Protein AF-A0AAN1SJL7-F1 (afdb_monomer_lite)

Sequence (149 aa):
MGLSQIKYLTKKIENGAILEASELTEYSDFLRSFHLIAAFFEKNQYQTPTLFRYANDLTEFKKIITTIQEKVDGNRVKDEASRELKKIRGKTADIQATIEKSCDKLLKKATANGWVQERLFIKKEDRYTLPIQSTFQSKIAGTIIERSN

Secondary structure (DSSP, 8-state):
-HHHHHHHHHHHHHTTPPPPHHHHHHHHHHHHHHHHHHHHHHHTTTT-HHHHHHHHTS---HHHHHHHHHHEETTEE-GGG-HHHHHHHHHHHHHHHHHHHHHHHHHHHHHHTT--SSS--EEETTEEE----GGGGGGS-S-------

Structure (mmCIF, N/CA/C/O backbone):
data_AF-A0AAN1SJL7-F1
#
_entry.id   AF-A0AAN1SJL7-F1
#
loop_
_atom_site.group_PDB
_atom_site.id
_atom_site.type_symbol
_atom_site.label_atom_id
_atom_site.label_alt_id
_atom_site.label_comp_id
_atom_site.label_asym_id
_atom_site.label_entity_id
_atom_site.label_seq_id
_atom_site.pdbx_PDB_ins_code
_atom_site.Cartn_x
_atom_site.Cartn_y
_atom_site.Cartn_z
_atom_site.occupancy
_atom_site.B_iso_or_equiv
_atom_site.auth_seq_id
_atom_site.auth_comp_id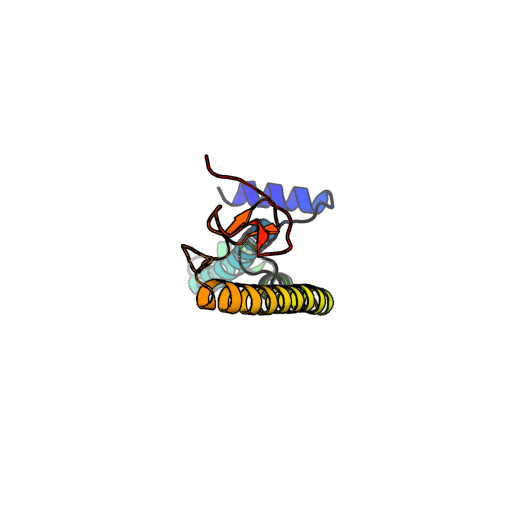
_atom_site.auth_asym_id
_atom_site.auth_atom_id
_atom_site.pdbx_PDB_model_num
ATOM 1 N N . MET A 1 1 ? -17.203 14.766 10.638 1.00 50.69 1 MET A N 1
ATOM 2 C CA . MET A 1 1 ? -17.177 14.294 9.235 1.00 50.69 1 MET A CA 1
ATOM 3 C C . MET A 1 1 ? -16.845 12.800 9.098 1.00 50.69 1 MET A C 1
ATOM 5 O O . MET A 1 1 ? -17.199 12.251 8.075 1.00 50.69 1 MET A O 1
ATOM 9 N N . GLY A 1 2 ? -16.253 12.108 10.089 1.00 69.06 2 GLY A N 1
ATOM 10 C CA . GLY A 1 2 ? -15.916 10.674 9.950 1.00 69.06 2 GLY A CA 1
ATOM 11 C C . GLY A 1 2 ? -17.097 9.690 10.050 1.00 69.06 2 GLY A C 1
ATOM 12 O O . GLY A 1 2 ? -17.197 8.763 9.263 1.00 69.06 2 GLY A O 1
ATOM 13 N N . LEU A 1 3 ? -18.055 9.897 10.964 1.00 74.94 3 L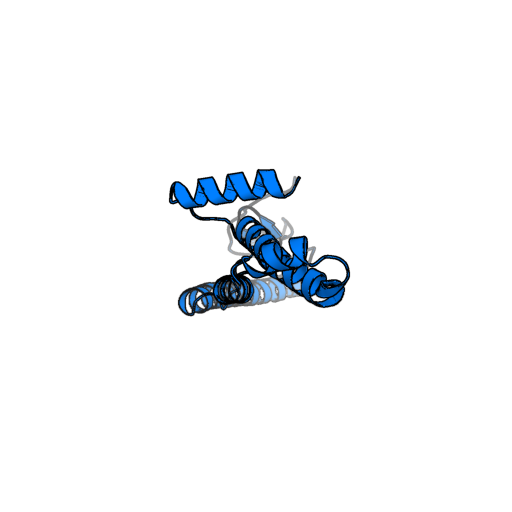EU A N 1
ATOM 14 C CA . LEU A 1 3 ? -19.136 8.915 11.191 1.00 74.94 3 LEU A CA 1
ATOM 15 C C . LEU A 1 3 ? -20.110 8.764 10.010 1.00 74.94 3 LEU A C 1
ATOM 17 O O . LEU A 1 3 ? -20.593 7.664 9.751 1.00 74.94 3 LEU A O 1
ATOM 21 N N . SER A 1 4 ? -20.410 9.849 9.290 1.00 82.44 4 SER A N 1
ATOM 22 C CA . SER A 1 4 ? -21.270 9.795 8.098 1.00 82.44 4 SER A CA 1
ATOM 23 C C . SER A 1 4 ? -20.598 9.030 6.959 1.00 82.44 4 SER A C 1
ATOM 25 O O . SER A 1 4 ? -21.257 8.251 6.274 1.00 82.44 4 SER A O 1
ATOM 27 N N . GLN A 1 5 ? -19.285 9.217 6.808 1.00 86.19 5 GLN A N 1
ATOM 28 C CA . GLN A 1 5 ? -18.477 8.521 5.817 1.00 86.19 5 GLN A CA 1
ATOM 29 C C . GLN A 1 5 ? -18.394 7.026 6.133 1.00 86.19 5 GLN A C 1
ATOM 31 O O . GLN A 1 5 ? -18.687 6.202 5.276 1.00 86.19 5 GLN A O 1
ATOM 36 N N . ILE A 1 6 ? -18.144 6.659 7.392 1.00 88.25 6 ILE A N 1
ATOM 37 C CA . ILE A 1 6 ? -18.144 5.252 7.812 1.00 88.25 6 ILE A CA 1
ATOM 38 C C . ILE A 1 6 ? -19.502 4.590 7.573 1.00 88.25 6 ILE A C 1
ATOM 40 O O . ILE A 1 6 ? -19.539 3.489 7.038 1.00 88.25 6 ILE A O 1
ATOM 44 N N . LYS A 1 7 ? -20.623 5.261 7.874 1.00 88.25 7 LYS A N 1
ATOM 45 C CA . LYS A 1 7 ? -21.963 4.728 7.557 1.00 88.25 7 LYS A CA 1
ATOM 46 C C . LYS A 1 7 ? -22.147 4.470 6.062 1.00 88.25 7 LYS A C 1
ATOM 48 O O . LYS A 1 7 ? -22.744 3.465 5.683 1.00 88.25 7 LYS A O 1
ATOM 53 N N . TYR A 1 8 ? -21.645 5.370 5.219 1.00 89.88 8 TYR A N 1
ATOM 54 C CA . TYR A 1 8 ? -21.662 5.182 3.773 1.00 89.88 8 TYR A CA 1
ATOM 55 C C . TYR A 1 8 ? -20.815 3.972 3.352 1.00 89.88 8 TYR A C 1
ATOM 57 O O . TYR A 1 8 ? -21.300 3.128 2.598 1.00 89.88 8 TYR A O 1
ATOM 65 N N . LEU A 1 9 ? -19.600 3.835 3.894 1.00 89.62 9 LEU A N 1
ATOM 66 C CA . LEU A 1 9 ? -18.723 2.691 3.635 1.00 89.62 9 LEU A CA 1
ATOM 67 C C . LEU A 1 9 ? -19.355 1.370 4.096 1.00 89.62 9 LEU A C 1
ATOM 69 O O . LEU A 1 9 ? -19.345 0.404 3.340 1.00 89.62 9 LEU A O 1
ATOM 73 N N . THR A 1 10 ? -19.982 1.328 5.274 1.00 89.94 10 THR A N 1
ATOM 74 C CA . THR A 1 10 ? -20.707 0.142 5.756 1.00 89.94 10 THR A CA 1
ATOM 75 C C . THR A 1 10 ? -21.826 -0.250 4.794 1.00 89.94 10 THR A C 1
ATOM 77 O O . THR A 1 10 ? -21.907 -1.408 4.397 1.00 89.94 10 THR A O 1
ATOM 80 N N . LYS A 1 11 ? -22.626 0.714 4.322 1.00 91.94 11 LYS A N 1
ATOM 81 C CA . LYS A 1 11 ? -23.691 0.450 3.342 1.00 91.94 11 LYS A CA 1
ATOM 82 C C . LYS A 1 11 ? -23.141 -0.046 1.999 1.00 91.94 11 LYS A C 1
ATOM 84 O O . LYS A 1 11 ? -23.751 -0.887 1.345 1.00 91.94 11 LYS A O 1
ATOM 89 N N . LYS A 1 12 ? -21.980 0.460 1.578 1.00 91.38 12 LYS A N 1
ATOM 90 C CA . LYS A 1 12 ? -21.274 0.003 0.373 1.00 91.38 12 LYS A CA 1
ATOM 91 C C . LYS A 1 12 ? -20.864 -1.471 0.513 1.00 91.38 12 LYS A C 1
ATOM 93 O O . LYS A 1 12 ? -21.132 -2.250 -0.399 1.00 91.38 12 LYS A O 1
ATOM 98 N N . ILE A 1 13 ? -20.325 -1.864 1.671 1.00 89.75 13 ILE A N 1
ATOM 99 C CA . ILE A 1 13 ? -19.996 -3.266 1.986 1.00 89.75 13 ILE A CA 1
ATOM 100 C C . ILE A 1 13 ? -21.259 -4.144 2.004 1.00 89.75 13 ILE A C 1
ATOM 102 O O . ILE A 1 13 ? -21.253 -5.218 1.410 1.00 89.75 13 ILE A O 1
ATOM 106 N N . GLU A 1 14 ? -22.345 -3.698 2.646 1.00 90.31 14 GLU A N 1
ATOM 107 C CA . GLU A 1 14 ? -23.619 -4.442 2.714 1.00 90.31 14 GLU A CA 1
ATOM 108 C C . GLU A 1 14 ? -24.212 -4.714 1.328 1.00 90.31 14 GLU A C 1
ATOM 110 O O . GLU A 1 14 ? -24.740 -5.793 1.072 1.00 90.31 14 GLU A O 1
ATOM 115 N N . ASN A 1 15 ? -24.057 -3.763 0.407 1.00 91.50 15 ASN A N 1
ATOM 116 C CA . ASN A 1 15 ? -24.470 -3.909 -0.986 1.00 91.50 15 ASN A CA 1
ATOM 117 C C . ASN A 1 15 ? -23.524 -4.804 -1.816 1.00 91.50 15 ASN A C 1
ATOM 119 O O . ASN A 1 15 ? -23.720 -4.941 -3.023 1.00 91.50 15 ASN A O 1
ATOM 123 N N . GLY A 1 16 ? -22.487 -5.386 -1.207 1.00 88.00 16 GLY A N 1
ATOM 124 C CA . GLY A 1 16 ? -21.510 -6.251 -1.871 1.00 88.00 16 GLY A CA 1
ATOM 125 C C . GLY A 1 16 ? -20.465 -5.505 -2.704 1.00 88.00 16 GLY A C 1
ATOM 126 O O . GLY A 1 16 ? -19.761 -6.129 -3.498 1.00 88.00 16 GLY A O 1
ATOM 127 N N . ALA A 1 17 ? -20.349 -4.183 -2.558 1.00 88.25 17 ALA A N 1
ATOM 128 C CA . ALA A 1 17 ? -19.335 -3.417 -3.267 1.00 88.25 17 ALA A CA 1
ATOM 129 C C . ALA A 1 17 ? -17.961 -3.534 -2.588 1.00 88.25 17 ALA A C 1
ATOM 131 O O . ALA A 1 17 ? -17.838 -3.647 -1.368 1.00 88.25 17 ALA A O 1
ATOM 132 N N . ILE A 1 18 ? -16.911 -3.488 -3.408 1.00 86.69 18 ILE A N 1
ATOM 133 C CA . ILE A 1 18 ? -15.522 -3.560 -2.954 1.00 86.69 18 ILE A CA 1
ATOM 134 C C . ILE A 1 18 ? -15.068 -2.157 -2.549 1.00 86.69 18 ILE A C 1
ATOM 136 O O . ILE A 1 18 ? -15.301 -1.186 -3.272 1.00 86.69 18 ILE A O 1
ATOM 140 N N . LEU A 1 19 ? -14.425 -2.063 -1.387 1.00 86.50 19 LEU A N 1
ATOM 141 C CA . LEU A 1 19 ? -13.811 -0.827 -0.922 1.00 86.50 19 LEU A CA 1
ATOM 142 C C . LEU A 1 19 ? -12.454 -0.600 -1.590 1.00 86.50 19 LEU A C 1
ATOM 144 O O . LEU A 1 19 ? -11.660 -1.528 -1.765 1.00 86.50 19 LEU A O 1
ATOM 148 N N . GLU A 1 20 ? -12.178 0.652 -1.927 1.00 87.50 20 GLU A N 1
ATOM 149 C CA . GLU A 1 20 ? -10.869 1.083 -2.403 1.00 87.50 20 GLU A CA 1
ATOM 150 C C . GLU A 1 20 ? -9.833 1.069 -1.268 1.00 87.50 20 GLU A C 1
ATOM 152 O O . GLU A 1 20 ? -10.166 1.018 -0.086 1.00 87.50 20 GLU A O 1
ATOM 157 N N . ALA A 1 21 ? -8.545 1.129 -1.613 1.00 86.00 21 ALA A N 1
ATOM 158 C CA . ALA A 1 21 ? -7.460 1.117 -0.628 1.00 86.00 21 ALA A CA 1
ATOM 159 C C . ALA A 1 21 ? -7.566 2.269 0.392 1.00 86.00 21 ALA A C 1
ATOM 161 O O . ALA A 1 21 ? -7.412 2.053 1.592 1.00 86.00 21 ALA A O 1
ATOM 162 N N . SER A 1 22 ? -7.885 3.473 -0.081 1.00 86.88 22 SER A N 1
ATOM 163 C CA . SER A 1 22 ? -8.128 4.650 0.760 1.00 86.88 22 SER A CA 1
ATOM 164 C C . SER A 1 22 ? -9.300 4.430 1.723 1.00 86.88 22 SER A C 1
ATOM 166 O O . SER A 1 22 ? -9.173 4.673 2.921 1.00 86.88 22 SER A O 1
ATOM 168 N N . GLU A 1 23 ? -10.416 3.906 1.212 1.00 88.69 23 GLU A N 1
ATOM 169 C CA . GLU A 1 23 ? -11.623 3.600 1.988 1.00 88.69 23 GLU A CA 1
ATOM 170 C C . GLU A 1 23 ? -11.368 2.507 3.039 1.00 88.69 23 GLU A C 1
ATOM 172 O O . GLU A 1 23 ? -11.851 2.602 4.165 1.00 88.69 23 GLU A O 1
ATOM 177 N N . LEU A 1 24 ? -10.579 1.480 2.704 1.00 87.94 24 LEU A N 1
ATOM 178 C CA . LEU A 1 24 ? -10.164 0.436 3.646 1.00 87.94 24 LEU A CA 1
ATOM 179 C C . LEU A 1 24 ? -9.295 0.997 4.771 1.00 87.94 24 LEU A C 1
ATOM 181 O O . LEU A 1 24 ? -9.469 0.603 5.924 1.00 87.94 24 LEU A O 1
ATOM 185 N N . THR A 1 25 ? -8.380 1.913 4.451 1.00 87.38 25 THR A N 1
ATOM 186 C CA . THR A 1 25 ? -7.552 2.589 5.456 1.00 87.38 25 THR A CA 1
ATOM 187 C C . THR A 1 25 ? -8.419 3.423 6.394 1.00 87.38 25 THR A C 1
ATOM 189 O O . THR A 1 25 ? -8.316 3.267 7.609 1.00 87.38 25 THR A O 1
ATOM 192 N N . GLU A 1 26 ? -9.345 4.218 5.853 1.00 88.50 26 GLU A N 1
ATOM 193 C CA . GLU A 1 26 ? -10.280 5.013 6.657 1.00 88.50 26 GLU A CA 1
ATOM 194 C C . GLU A 1 26 ? -11.142 4.125 7.571 1.00 88.50 26 GLU A C 1
ATOM 196 O O . GLU A 1 26 ? -11.307 4.403 8.762 1.00 88.50 26 GLU A O 1
ATOM 201 N N . TYR A 1 27 ? -11.639 3.004 7.044 1.00 88.88 27 TYR A N 1
ATOM 202 C CA . TYR A 1 27 ? -12.410 2.043 7.828 1.00 88.88 27 TYR A CA 1
ATOM 203 C C . TYR A 1 27 ? -11.562 1.383 8.925 1.00 88.88 27 TYR A C 1
ATOM 205 O O . TYR A 1 27 ? -12.020 1.216 10.056 1.00 88.88 27 TYR A O 1
ATOM 213 N N . SER A 1 28 ? -10.304 1.045 8.631 1.00 87.75 28 SER A N 1
ATOM 214 C CA . SER A 1 28 ? -9.359 0.507 9.614 1.00 87.75 28 SER A CA 1
ATOM 215 C C . SER A 1 28 ? -9.057 1.509 10.734 1.00 87.75 28 SER A C 1
ATOM 217 O O . SER A 1 28 ? -8.981 1.113 11.898 1.00 87.75 28 SER A O 1
ATOM 219 N N . ASP A 1 29 ? -8.907 2.795 10.418 1.00 87.31 29 ASP A N 1
ATOM 220 C CA . ASP A 1 29 ? -8.682 3.850 11.414 1.00 87.31 29 ASP A CA 1
ATOM 221 C C . ASP A 1 29 ? -9.903 4.049 12.322 1.00 87.31 29 ASP A C 1
ATOM 223 O O . ASP A 1 29 ? -9.773 4.226 13.541 1.00 87.31 29 ASP A O 1
ATOM 227 N N . PHE A 1 30 ? -11.107 3.925 11.762 1.00 88.69 30 PHE A N 1
ATOM 228 C CA . PHE A 1 30 ? -12.331 3.900 12.554 1.00 88.69 30 PHE A CA 1
ATOM 229 C C . PHE A 1 30 ? -12.374 2.704 13.514 1.00 88.69 30 PHE A C 1
ATOM 231 O O . PHE A 1 30 ? -12.595 2.890 14.710 1.00 88.69 30 PHE A O 1
ATOM 238 N N . LEU A 1 31 ? -12.078 1.491 13.036 1.00 87.25 31 LEU A N 1
ATOM 239 C CA . LEU A 1 31 ? -12.021 0.301 13.895 1.00 87.25 31 LEU A CA 1
ATOM 240 C C . LEU A 1 31 ? -10.946 0.428 14.986 1.00 87.25 31 LEU A C 1
ATOM 242 O O . LEU A 1 31 ? -11.154 0.008 16.123 1.00 87.25 31 LEU A O 1
ATOM 246 N N . ARG A 1 32 ? -9.808 1.056 14.675 1.00 85.81 32 ARG A N 1
ATOM 247 C CA . ARG A 1 32 ? -8.747 1.340 15.651 1.00 85.81 32 ARG A CA 1
ATOM 248 C C . ARG A 1 32 ? -9.206 2.301 16.746 1.00 85.81 32 ARG A C 1
ATOM 250 O O . ARG A 1 32 ? -8.767 2.182 17.890 1.00 85.81 32 ARG A O 1
ATOM 257 N N . SER A 1 33 ? -10.104 3.225 16.417 1.00 87.00 33 SER A N 1
ATOM 258 C CA . SER A 1 33 ? -10.656 4.175 17.384 1.00 87.00 33 SER A CA 1
ATOM 259 C C . SER A 1 33 ? -11.433 3.469 18.500 1.00 87.00 33 SER A C 1
ATOM 261 O O . SER A 1 33 ? -11.384 3.930 19.635 1.00 87.00 33 SER A O 1
ATOM 263 N N . PHE A 1 34 ? -12.063 2.315 18.239 1.00 85.94 34 PHE A N 1
ATOM 264 C CA . PHE A 1 34 ? -12.719 1.521 19.289 1.00 85.94 34 PHE A CA 1
ATOM 265 C C . PHE A 1 34 ? -11.737 1.033 20.351 1.00 85.94 34 PHE A C 1
ATOM 267 O O . PHE A 1 34 ? -12.014 1.166 21.539 1.00 85.94 34 PHE A O 1
ATOM 274 N N . HIS A 1 35 ? -10.561 0.555 19.936 1.00 83.62 35 HIS A N 1
ATOM 275 C CA . HIS A 1 35 ? -9.511 0.155 20.872 1.00 83.62 35 HIS A CA 1
ATOM 276 C C . HIS A 1 35 ? -9.014 1.350 21.699 1.00 83.62 35 HIS A C 1
ATOM 278 O O . HIS A 1 35 ? -8.823 1.240 22.908 1.00 83.62 35 HIS A O 1
ATOM 284 N N . LEU A 1 36 ? -8.851 2.518 21.067 1.00 85.69 36 LEU A N 1
ATOM 285 C CA . LEU A 1 36 ? -8.425 3.735 21.761 1.00 85.69 36 LEU A CA 1
ATOM 286 C C . LEU A 1 36 ? -9.448 4.175 22.821 1.00 85.69 36 LEU A C 1
ATOM 288 O O . LEU A 1 36 ? -9.070 4.555 23.927 1.00 85.69 36 LEU A O 1
ATOM 292 N N . ILE A 1 37 ? -10.738 4.098 22.480 1.00 86.75 37 ILE A N 1
ATOM 293 C CA . ILE A 1 37 ? -11.856 4.421 23.370 1.00 86.75 37 ILE A CA 1
ATOM 294 C C . ILE A 1 37 ? -11.898 3.441 24.548 1.00 86.75 37 ILE A C 1
ATOM 296 O O . ILE A 1 37 ? -11.963 3.883 25.695 1.00 86.75 37 ILE A O 1
ATOM 300 N N . ALA A 1 38 ? -11.799 2.135 24.288 1.00 86.00 38 ALA A N 1
ATOM 301 C CA . ALA A 1 38 ? -11.774 1.110 25.330 1.00 86.00 38 ALA A CA 1
ATOM 302 C C . ALA A 1 38 ? -10.611 1.328 26.313 1.00 86.00 38 ALA A C 1
ATOM 304 O O . ALA A 1 38 ? -10.837 1.464 27.515 1.00 86.00 38 ALA A O 1
ATOM 305 N N . ALA A 1 39 ? -9.386 1.494 25.801 1.00 86.62 39 ALA A N 1
ATOM 306 C CA . ALA A 1 39 ? -8.196 1.728 26.621 1.00 86.62 39 ALA A CA 1
ATOM 307 C C . ALA A 1 39 ? -8.253 3.052 27.410 1.00 86.62 39 ALA A C 1
ATOM 309 O O . ALA A 1 39 ? -7.706 3.161 28.511 1.00 86.62 39 ALA A O 1
ATOM 310 N N . PHE A 1 40 ? -8.899 4.084 26.859 1.00 87.81 40 PHE A N 1
ATOM 311 C CA . PHE A 1 40 ? -9.086 5.360 27.547 1.00 87.81 40 PHE A CA 1
ATOM 312 C C . PHE A 1 40 ? -10.034 5.231 28.745 1.00 87.81 40 PHE A C 1
ATOM 314 O O . PHE A 1 40 ? -9.745 5.762 29.822 1.00 87.81 40 PHE A O 1
ATOM 321 N N . PHE A 1 41 ? -11.155 4.527 28.575 1.00 87.75 41 PHE A N 1
ATOM 322 C CA . PHE A 1 41 ? -12.129 4.342 29.650 1.00 87.75 41 PHE A CA 1
ATOM 323 C C . PHE A 1 41 ? -11.684 3.313 30.689 1.00 87.75 41 PHE A C 1
ATOM 325 O O . PHE A 1 41 ? -12.019 3.474 31.859 1.00 87.75 41 PHE A O 1
ATOM 332 N N . GLU A 1 42 ? -10.862 2.333 30.313 1.00 86.94 42 GLU A N 1
ATOM 333 C CA . GLU A 1 42 ? -10.227 1.404 31.255 1.00 86.94 42 GLU A CA 1
ATOM 334 C C . GLU A 1 42 ? -9.371 2.148 32.295 1.00 86.94 42 GLU A C 1
ATOM 336 O O . GLU A 1 42 ? -9.500 1.931 33.500 1.00 86.94 42 GLU A O 1
ATOM 341 N N . LYS A 1 43 ? -8.573 3.132 31.860 1.00 86.56 43 LYS A N 1
ATOM 342 C CA . LYS A 1 43 ? -7.763 3.970 32.766 1.00 86.56 43 LYS A CA 1
ATOM 343 C C . LYS A 1 43 ? -8.597 4.870 33.681 1.00 86.56 43 LYS A C 1
ATOM 345 O O . LYS A 1 43 ? -8.141 5.229 34.763 1.00 86.56 43 LYS A O 1
ATOM 350 N N . ASN A 1 44 ? -9.808 5.228 33.259 1.00 87.50 44 ASN A N 1
ATOM 351 C CA . ASN A 1 44 ? -10.713 6.129 33.978 1.00 87.50 44 ASN A CA 1
ATOM 352 C C . ASN A 1 44 ? -11.913 5.393 34.597 1.00 87.50 44 ASN A C 1
ATOM 354 O O . ASN A 1 44 ? -12.933 6.022 34.902 1.00 87.50 44 ASN A O 1
ATOM 358 N N . GLN A 1 45 ? -11.793 4.078 34.813 1.00 83.50 45 GLN A N 1
ATOM 359 C CA . GLN A 1 45 ? -12.887 3.215 35.272 1.00 83.50 45 GLN A CA 1
ATOM 360 C C . GLN A 1 45 ? -13.554 3.705 36.566 1.00 83.50 45 GLN A C 1
ATOM 362 O O . GLN A 1 45 ? -14.774 3.652 36.693 1.00 83.50 45 GLN A O 1
ATOM 367 N N . TYR A 1 46 ? -12.774 4.256 37.501 1.00 84.50 46 TYR A N 1
ATOM 368 C CA . TYR A 1 46 ? -13.282 4.745 38.787 1.00 84.50 46 TYR A CA 1
ATOM 369 C C . TYR A 1 46 ? -14.004 6.090 38.675 1.00 84.50 46 TYR A C 1
ATOM 371 O O . TYR A 1 46 ? -14.916 6.366 39.447 1.00 84.50 46 TYR A O 1
ATOM 379 N N . GLN A 1 47 ? -13.610 6.923 37.709 1.00 87.00 47 GLN A N 1
ATOM 380 C CA . GLN A 1 47 ? -14.223 8.234 37.480 1.00 87.00 47 GLN A CA 1
ATOM 381 C C . GLN A 1 47 ? -15.469 8.125 36.592 1.00 87.00 47 GLN A C 1
ATOM 383 O O . GLN A 1 47 ? -16.375 8.947 36.689 1.00 87.00 47 GLN A O 1
ATOM 388 N N . THR A 1 48 ? -15.522 7.111 35.720 1.00 85.88 48 THR A N 1
ATOM 389 C CA . THR A 1 48 ? -16.564 6.965 34.692 1.00 85.88 48 THR A CA 1
ATOM 390 C C . THR A 1 48 ? -17.074 5.519 34.548 1.00 85.88 48 THR A C 1
ATOM 392 O O . THR A 1 48 ? -17.053 4.958 33.451 1.00 85.88 48 THR A O 1
ATOM 395 N N . PRO A 1 49 ? -17.599 4.894 35.621 1.00 85.00 49 PRO A N 1
ATOM 396 C CA . PRO A 1 49 ? -17.959 3.470 35.624 1.00 85.00 49 PRO A CA 1
ATOM 397 C C . PRO A 1 49 ? -19.036 3.106 34.588 1.00 85.00 49 PRO A C 1
ATOM 399 O O . PRO A 1 49 ? -18.977 2.046 33.966 1.00 85.00 49 PRO A O 1
ATOM 402 N N . THR A 1 50 ? -20.000 4.000 34.340 1.00 86.62 50 THR A N 1
ATOM 403 C CA . THR A 1 50 ? -21.049 3.784 33.330 1.00 86.62 50 THR A CA 1
ATOM 404 C C . THR A 1 50 ? -20.487 3.777 31.907 1.00 86.62 50 THR A C 1
ATOM 406 O O . THR A 1 50 ? -20.879 2.936 31.102 1.00 86.62 50 THR A O 1
ATOM 409 N N . LEU A 1 51 ? -19.562 4.691 31.593 1.00 85.00 51 LEU A N 1
ATOM 410 C CA . LEU A 1 51 ? -18.935 4.772 30.268 1.00 85.00 51 LEU A CA 1
ATOM 411 C C . LEU A 1 51 ? -17.947 3.629 30.046 1.00 85.00 51 LEU A C 1
ATOM 413 O O . LEU A 1 51 ? -17.903 3.081 28.949 1.00 85.00 51 LEU A O 1
ATOM 417 N N . PHE A 1 52 ? -17.230 3.215 31.093 1.00 86.06 52 PHE A N 1
ATOM 418 C CA . PHE A 1 52 ? -16.395 2.018 31.060 1.00 86.06 52 PHE A CA 1
ATOM 419 C C . PHE A 1 52 ? -17.201 0.774 30.679 1.00 86.06 52 PHE A C 1
ATOM 421 O O . PHE A 1 52 ? -16.780 0.032 29.797 1.00 86.06 52 PHE A O 1
ATOM 428 N N . ARG A 1 53 ? -18.397 0.584 31.254 1.00 85.19 53 ARG A N 1
ATOM 429 C CA . ARG A 1 53 ? -19.258 -0.553 30.899 1.00 85.19 53 ARG A CA 1
ATOM 430 C C . ARG A 1 53 ? -19.622 -0.563 29.411 1.00 85.19 53 ARG A C 1
ATOM 432 O O . ARG A 1 53 ? -19.468 -1.591 28.770 1.00 85.19 53 ARG A O 1
ATOM 439 N N . TYR A 1 54 ? -20.031 0.580 28.856 1.00 85.25 54 TYR A N 1
ATOM 440 C CA . TYR A 1 54 ? -20.334 0.688 27.422 1.00 85.25 54 TYR A CA 1
ATOM 441 C C . TYR A 1 54 ? -19.105 0.496 26.530 1.00 85.25 54 TYR A C 1
ATOM 443 O O . TYR A 1 54 ? -19.212 -0.074 25.449 1.00 85.25 54 TYR A O 1
ATOM 451 N N . ALA A 1 55 ? -17.940 0.978 26.961 1.00 83.38 55 ALA A N 1
ATOM 452 C CA . ALA A 1 55 ? -16.701 0.810 26.214 1.00 83.38 55 ALA A CA 1
ATOM 453 C C . ALA A 1 55 ? -16.212 -0.647 26.226 1.00 83.38 55 ALA A C 1
ATOM 455 O O . ALA A 1 55 ? -15.619 -1.088 25.249 1.00 83.38 55 ALA A O 1
ATOM 456 N N . ASN A 1 56 ? -16.488 -1.396 27.295 1.00 81.06 56 ASN A N 1
ATOM 457 C CA . ASN A 1 56 ? -16.126 -2.808 27.416 1.00 81.06 56 ASN A CA 1
ATOM 458 C C . ASN A 1 56 ? -16.977 -3.723 26.514 1.00 81.06 56 ASN A C 1
ATOM 460 O O . ASN A 1 56 ? -16.522 -4.787 26.108 1.00 81.06 56 ASN A O 1
ATOM 464 N N . ASP A 1 57 ? -18.187 -3.287 26.150 1.00 83.19 57 ASP A N 1
ATOM 465 C CA . ASP A 1 57 ? -19.034 -3.984 25.174 1.00 83.19 57 ASP A CA 1
ATOM 466 C C . ASP A 1 57 ? -18.542 -3.795 23.719 1.00 83.19 57 ASP A C 1
ATOM 468 O O . ASP A 1 57 ? -19.035 -4.455 22.798 1.00 83.19 57 ASP A O 1
ATOM 472 N N . LEU A 1 58 ? -17.567 -2.905 23.474 1.00 81.81 58 LEU A N 1
ATOM 473 C CA . LEU A 1 58 ? -16.988 -2.713 22.144 1.00 81.81 58 LEU A CA 1
ATOM 474 C C . LEU A 1 58 ? -16.136 -3.922 21.752 1.00 81.81 58 LEU A C 1
ATOM 476 O O . LEU A 1 58 ? -15.170 -4.288 22.418 1.00 81.81 58 LEU A O 1
ATOM 480 N N . THR A 1 59 ? -16.459 -4.519 20.609 1.00 78.50 59 THR A N 1
ATOM 481 C CA . THR A 1 59 ? -15.719 -5.668 20.086 1.00 78.50 59 THR A CA 1
ATOM 482 C C . THR A 1 59 ? -14.370 -5.236 19.513 1.00 78.50 59 THR A C 1
ATOM 484 O O . THR A 1 59 ? -14.279 -4.268 18.753 1.00 78.50 59 THR A O 1
ATOM 487 N N . GLU A 1 60 ? -13.309 -5.982 19.821 1.00 76.75 60 GLU A N 1
ATOM 488 C CA . GLU A 1 60 ? -11.983 -5.696 19.282 1.00 76.75 60 GLU A CA 1
ATOM 489 C C . GLU A 1 60 ? -11.808 -6.330 17.891 1.00 76.75 60 GLU A C 1
ATOM 491 O O . GLU A 1 60 ? -11.657 -7.542 17.732 1.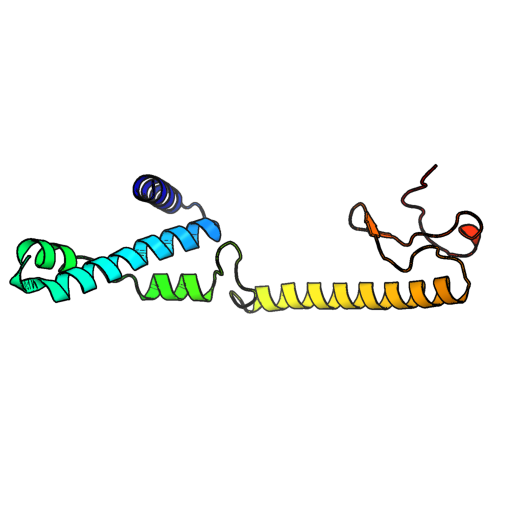00 76.75 60 GLU A O 1
ATOM 496 N N . PHE A 1 61 ? -11.775 -5.505 16.844 1.00 84.69 61 PHE A N 1
ATOM 497 C CA . PHE A 1 61 ? -11.619 -5.956 15.453 1.00 84.69 61 PHE A CA 1
ATOM 498 C C . PHE A 1 61 ? -10.150 -6.162 15.040 1.00 84.69 61 PHE A C 1
ATOM 500 O O . PHE A 1 61 ? -9.784 -5.972 13.878 1.00 84.69 61 PHE A O 1
ATOM 507 N N . LYS A 1 62 ? -9.286 -6.569 15.980 1.00 82.81 62 LYS A N 1
ATOM 508 C CA . LYS A 1 62 ? -7.823 -6.618 15.810 1.00 82.81 62 LYS A CA 1
ATOM 509 C C . LYS A 1 62 ? -7.388 -7.393 14.568 1.00 82.81 62 LYS A C 1
ATOM 511 O O . LYS A 1 62 ? -6.584 -6.899 13.787 1.00 82.81 62 LYS A O 1
ATOM 516 N N . LYS A 1 63 ? -7.982 -8.567 14.331 1.00 85.75 63 LYS A N 1
ATOM 517 C CA . LYS A 1 63 ? -7.675 -9.404 13.159 1.00 85.75 63 LYS A CA 1
ATOM 518 C C . LYS A 1 63 ? -7.938 -8.677 11.835 1.00 85.75 63 LYS A C 1
ATOM 520 O O . LYS A 1 63 ? -7.136 -8.787 10.911 1.00 85.75 63 LYS A O 1
ATOM 525 N N . ILE A 1 64 ? -9.042 -7.934 11.744 1.00 86.44 64 ILE A N 1
ATOM 526 C CA . ILE A 1 64 ? -9.410 -7.180 10.538 1.00 86.44 64 ILE A CA 1
ATOM 527 C C . ILE A 1 64 ? -8.446 -6.011 10.342 1.00 86.44 64 ILE A C 1
ATOM 529 O O . ILE A 1 64 ? -7.898 -5.862 9.254 1.00 86.44 64 ILE A O 1
ATOM 533 N N . ILE A 1 65 ? -8.172 -5.250 11.405 1.00 86.06 65 ILE A N 1
ATOM 534 C CA . ILE A 1 65 ? -7.237 -4.116 11.379 1.00 86.06 65 ILE A CA 1
ATOM 535 C C . ILE A 1 65 ? -5.852 -4.573 10.904 1.00 86.06 65 ILE A C 1
ATOM 537 O O . ILE A 1 65 ? -5.307 -4.003 9.961 1.00 86.06 65 ILE A O 1
ATOM 541 N N . THR A 1 66 ? -5.303 -5.637 11.500 1.00 85.81 66 THR A N 1
ATOM 542 C CA . THR A 1 66 ? -3.991 -6.174 11.113 1.00 85.81 66 THR A CA 1
ATOM 543 C C . THR A 1 66 ? -3.985 -6.633 9.659 1.00 85.81 66 THR A C 1
ATOM 545 O O . THR A 1 66 ? -3.071 -6.293 8.916 1.00 85.81 66 THR A O 1
ATOM 548 N N . THR A 1 67 ? -5.039 -7.324 9.214 1.00 86.06 67 THR A N 1
ATOM 549 C CA . THR A 1 67 ? -5.143 -7.769 7.816 1.00 86.06 67 THR A CA 1
ATOM 550 C C . THR A 1 67 ? -5.156 -6.582 6.850 1.00 86.06 67 THR A C 1
ATOM 552 O O . THR A 1 67 ? -4.469 -6.614 5.833 1.00 86.06 67 THR A O 1
ATOM 555 N N . ILE A 1 68 ? -5.898 -5.513 7.156 1.00 86.44 68 ILE A N 1
ATOM 556 C CA . ILE A 1 68 ? -5.938 -4.318 6.303 1.00 86.44 68 ILE A CA 1
ATOM 557 C C . ILE A 1 68 ? -4.561 -3.644 6.269 1.00 86.44 68 ILE A C 1
ATOM 559 O O . ILE A 1 68 ? -4.050 -3.379 5.185 1.00 86.44 68 ILE A O 1
ATOM 563 N N . GLN A 1 69 ? -3.912 -3.452 7.418 1.00 83.88 69 GLN A N 1
ATOM 564 C CA . GLN A 1 69 ? -2.586 -2.820 7.511 1.00 83.88 69 GLN A CA 1
ATOM 565 C C . GLN A 1 69 ? -1.466 -3.633 6.836 1.00 83.88 69 GLN A C 1
ATOM 567 O O . GLN A 1 69 ? -0.493 -3.075 6.320 1.00 83.88 69 GLN A O 1
ATOM 572 N N . GLU A 1 70 ? -1.580 -4.960 6.815 1.00 83.56 70 GLU A N 1
ATOM 573 C CA . GLU A 1 70 ? -0.644 -5.835 6.104 1.00 83.56 70 GLU A CA 1
ATOM 574 C C . GLU A 1 70 ? -0.806 -5.761 4.584 1.00 83.56 70 GLU A C 1
ATOM 576 O O . GLU A 1 70 ? 0.164 -5.955 3.850 1.00 83.56 70 GLU A O 1
ATOM 581 N N . LYS A 1 71 ? -2.020 -5.501 4.091 1.00 84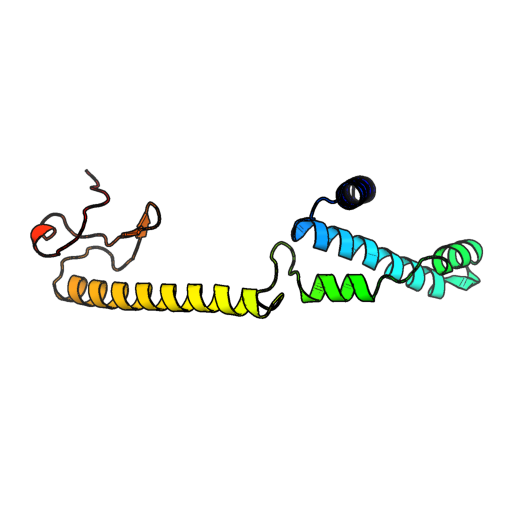.00 71 LYS A N 1
ATOM 582 C CA . LYS A 1 71 ? -2.347 -5.559 2.657 1.00 84.00 71 LYS A CA 1
ATOM 583 C C . LYS A 1 71 ? -2.419 -4.185 1.996 1.00 84.00 71 LYS A C 1
ATOM 585 O O . LYS A 1 71 ? -2.196 -4.085 0.789 1.00 84.00 71 LYS A O 1
ATOM 590 N N . VAL A 1 72 ? -2.684 -3.137 2.763 1.00 85.94 72 VAL A N 1
ATOM 591 C CA . VAL A 1 72 ? -2.914 -1.774 2.283 1.00 85.94 72 VAL A CA 1
ATOM 592 C C . VAL A 1 72 ? -1.928 -0.816 2.948 1.00 85.94 72 VAL A C 1
ATOM 594 O O . VAL A 1 72 ? -1.602 -0.951 4.125 1.00 85.94 72 VAL A O 1
ATOM 597 N N . ASP A 1 73 ? -1.423 0.133 2.167 1.00 81.88 73 ASP A N 1
ATOM 598 C CA . ASP A 1 73 ? -0.563 1.228 2.599 1.00 81.88 73 ASP A CA 1
ATOM 599 C C . ASP A 1 73 ? -1.181 2.560 2.155 1.00 81.88 73 ASP A C 1
ATOM 601 O O . ASP A 1 73 ? -1.013 3.002 1.011 1.00 81.88 73 ASP A O 1
ATOM 605 N N . GLY A 1 74 ? -1.995 3.152 3.033 1.00 77.06 74 GLY A N 1
ATOM 606 C CA . GLY A 1 74 ? -2.738 4.382 2.758 1.00 77.06 74 GLY A CA 1
ATOM 607 C C . GLY A 1 74 ? -3.668 4.241 1.551 1.00 77.06 74 GLY A C 1
ATOM 608 O O . GLY A 1 74 ? -4.736 3.644 1.634 1.00 77.06 74 GLY A O 1
ATOM 609 N N . ASN A 1 75 ? -3.239 4.772 0.406 1.00 79.62 75 ASN A N 1
ATOM 610 C CA . ASN A 1 75 ? -4.024 4.772 -0.832 1.00 79.62 75 ASN A CA 1
ATOM 611 C C . ASN A 1 75 ? -3.638 3.653 -1.810 1.00 79.62 75 ASN A C 1
ATOM 613 O O . ASN A 1 75 ? -4.167 3.606 -2.921 1.00 79.62 75 ASN A O 1
ATOM 617 N N . ARG A 1 76 ? -2.689 2.772 -1.465 1.00 80.50 76 ARG A N 1
ATOM 618 C CA . ARG A 1 76 ? -2.198 1.735 -2.386 1.00 80.50 76 ARG A CA 1
ATOM 619 C C . ARG A 1 76 ? -2.198 0.363 -1.733 1.00 80.50 76 ARG A C 1
ATOM 621 O O . ARG A 1 76 ? -1.835 0.197 -0.579 1.00 80.50 76 ARG A O 1
ATOM 628 N N . VAL A 1 77 ? -2.560 -0.653 -2.508 1.00 81.75 77 VAL A N 1
ATOM 629 C CA . VAL A 1 77 ? -2.390 -2.055 -2.103 1.00 81.75 77 VAL A CA 1
ATOM 630 C C . VAL A 1 77 ? -0.907 -2.410 -2.201 1.00 81.75 77 VAL A C 1
ATOM 632 O O . VAL A 1 77 ? -0.303 -2.204 -3.263 1.00 81.75 77 VAL A O 1
ATOM 635 N N . LYS A 1 78 ? -0.328 -2.947 -1.121 1.00 76.88 78 LYS A N 1
ATOM 636 C CA . LYS A 1 78 ? 1.086 -3.345 -1.058 1.00 76.88 78 LYS A CA 1
ATOM 637 C C . LYS A 1 78 ? 1.390 -4.413 -2.107 1.00 76.88 78 LYS A C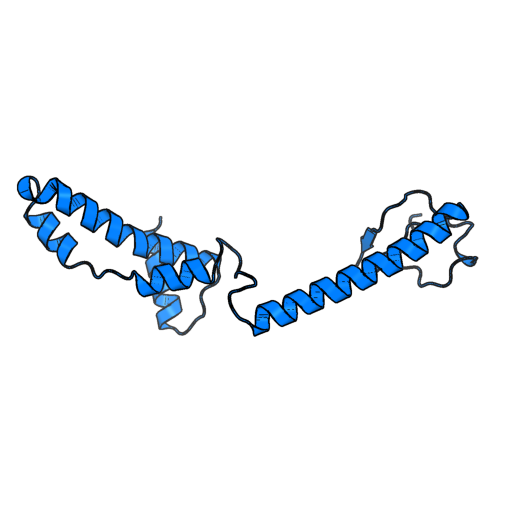 1
ATOM 639 O O . LYS A 1 78 ? 0.562 -5.281 -2.376 1.00 76.88 78 LYS A O 1
ATOM 644 N N . ASP A 1 79 ? 2.595 -4.388 -2.673 1.00 69.06 79 ASP A N 1
ATOM 645 C CA . ASP A 1 79 ? 3.041 -5.403 -3.645 1.00 69.06 79 ASP A CA 1
ATOM 646 C C . ASP A 1 79 ? 2.958 -6.822 -3.065 1.00 69.06 79 ASP A C 1
ATOM 648 O O . ASP A 1 79 ? 2.672 -7.789 -3.767 1.00 69.06 79 ASP A O 1
ATOM 652 N N . GLU A 1 80 ? 3.159 -6.927 -1.752 1.00 70.44 80 GLU A N 1
ATOM 653 C CA . GLU A 1 80 ? 3.157 -8.172 -0.985 1.00 70.44 80 GLU A CA 1
ATOM 654 C C . GLU A 1 80 ? 1.758 -8.611 -0.540 1.00 70.44 80 GLU A C 1
ATOM 656 O O . GLU A 1 80 ? 1.606 -9.629 0.140 1.00 70.44 80 GLU A O 1
ATOM 661 N N . ALA A 1 81 ? 0.712 -7.885 -0.951 1.00 70.75 81 ALA A N 1
ATOM 662 C CA . ALA A 1 81 ? -0.657 -8.242 -0.614 1.00 70.75 81 ALA A CA 1
ATOM 663 C C . ALA A 1 81 ? -1.027 -9.647 -1.122 1.00 70.75 81 ALA A C 1
ATOM 665 O O . ALA A 1 81 ? -1.714 -10.396 -0.426 1.00 70.75 81 ALA A O 1
ATOM 666 N N . SER A 1 82 ? -0.501 -10.049 -2.282 1.00 75.88 82 SER A N 1
ATOM 667 C CA . SER A 1 82 ? -0.605 -11.413 -2.807 1.00 75.88 82 SER A CA 1
ATOM 668 C C . SER A 1 82 ? 0.692 -11.835 -3.496 1.00 75.88 82 SER A C 1
ATOM 670 O O . SER A 1 82 ? 1.363 -11.027 -4.139 1.00 75.88 82 SER A O 1
ATOM 672 N N . ARG A 1 83 ? 1.025 -13.133 -3.422 1.00 73.00 83 ARG A N 1
ATOM 673 C CA . ARG A 1 83 ? 2.148 -13.715 -4.180 1.00 73.00 83 ARG A CA 1
ATOM 674 C C . ARG A 1 83 ? 1.984 -13.513 -5.686 1.00 73.00 83 ARG A C 1
ATOM 676 O O . ARG A 1 83 ? 2.976 -13.327 -6.384 1.00 73.00 83 ARG A O 1
ATOM 683 N N . GLU A 1 84 ? 0.754 -13.550 -6.186 1.00 73.81 84 GLU A N 1
ATOM 684 C CA . GLU A 1 84 ? 0.461 -13.332 -7.605 1.00 73.81 84 GLU A CA 1
ATOM 685 C C . GLU A 1 84 ? 0.670 -11.873 -7.998 1.00 73.81 84 GLU A C 1
ATOM 687 O O . GLU A 1 84 ? 1.324 -11.596 -9.001 1.00 73.81 84 GLU A O 1
ATOM 692 N N . LEU A 1 85 ? 0.210 -10.942 -7.156 1.00 75.38 85 LEU A N 1
ATOM 693 C CA . LEU A 1 85 ? 0.409 -9.511 -7.369 1.00 75.38 85 LEU A CA 1
ATOM 694 C C . LEU A 1 85 ? 1.901 -9.162 -7.396 1.00 75.38 85 LEU A C 1
ATOM 696 O O . LEU A 1 85 ? 2.351 -8.485 -8.319 1.00 75.38 85 LEU A O 1
ATOM 700 N N . LYS A 1 86 ? 2.682 -9.702 -6.451 1.00 77.56 86 LYS A N 1
ATOM 701 C CA . LYS A 1 86 ? 4.142 -9.541 -6.411 1.00 77.56 86 LYS A CA 1
ATOM 702 C C . LYS A 1 86 ? 4.808 -10.071 -7.682 1.00 77.56 86 LYS A C 1
ATOM 704 O O . LYS A 1 86 ? 5.681 -9.409 -8.232 1.00 77.56 86 LYS A O 1
ATOM 709 N N . LYS A 1 87 ? 4.376 -11.234 -8.188 1.00 80.50 87 LYS A N 1
ATOM 710 C CA . LYS A 1 87 ? 4.885 -11.797 -9.451 1.00 80.50 87 LYS A CA 1
ATOM 711 C C . LYS A 1 87 ? 4.565 -10.906 -10.650 1.00 80.50 87 LYS A C 1
ATOM 713 O O . LYS A 1 87 ? 5.445 -10.682 -11.474 1.00 80.50 87 LYS A O 1
ATOM 718 N N . ILE A 1 88 ? 3.329 -10.422 -10.768 1.00 82.31 88 ILE A N 1
ATOM 719 C CA . ILE A 1 88 ? 2.913 -9.565 -11.888 1.00 82.31 88 ILE A CA 1
ATOM 720 C C . ILE A 1 88 ? 3.679 -8.243 -11.846 1.00 82.31 88 ILE A C 1
ATOM 722 O O . ILE A 1 88 ? 4.285 -7.865 -12.843 1.00 82.31 88 ILE A O 1
ATOM 726 N N . ARG A 1 89 ? 3.721 -7.577 -10.687 1.00 82.50 89 ARG A N 1
ATOM 727 C CA . ARG A 1 89 ? 4.444 -6.307 -10.527 1.00 82.50 89 ARG A CA 1
ATOM 728 C C . ARG A 1 89 ? 5.950 -6.469 -10.740 1.00 82.50 89 ARG A C 1
ATOM 730 O O . ARG A 1 89 ? 6.547 -5.625 -11.399 1.00 82.50 89 ARG A O 1
ATOM 737 N N . GLY A 1 90 ? 6.536 -7.578 -10.282 1.00 83.56 90 GLY A N 1
ATOM 738 C CA . GLY A 1 90 ? 7.927 -7.932 -10.571 1.00 83.56 90 GLY A CA 1
ATOM 739 C C . GLY A 1 90 ? 8.193 -8.067 -12.071 1.00 83.56 90 GLY A C 1
ATOM 740 O O . GLY A 1 90 ? 9.092 -7.418 -12.589 1.00 83.56 90 GLY A O 1
ATOM 741 N N . LYS A 1 91 ? 7.341 -8.802 -12.800 1.00 84.38 91 LYS A N 1
ATOM 742 C CA . LYS A 1 91 ? 7.443 -8.905 -14.266 1.00 84.38 91 LYS A CA 1
ATOM 743 C C . LYS A 1 91 ? 7.345 -7.544 -14.955 1.00 84.38 91 LYS A C 1
ATOM 745 O O . LYS A 1 91 ? 8.102 -7.286 -15.885 1.00 84.38 91 LYS A O 1
ATOM 750 N N . THR A 1 92 ? 6.435 -6.675 -14.514 1.00 81.88 92 THR A N 1
ATOM 751 C CA . THR A 1 92 ? 6.321 -5.314 -15.059 1.00 81.88 92 THR A CA 1
ATOM 752 C C . THR A 1 92 ? 7.608 -4.523 -14.837 1.00 81.88 92 THR A C 1
ATOM 754 O O . THR A 1 92 ? 8.098 -3.894 -15.772 1.00 81.88 92 THR A O 1
ATOM 757 N N . ALA A 1 93 ? 8.191 -4.601 -13.637 1.00 83.56 93 ALA A N 1
ATOM 758 C CA . ALA A 1 93 ? 9.457 -3.948 -13.321 1.00 83.56 93 ALA A CA 1
ATOM 759 C C . ALA A 1 93 ? 10.624 -4.502 -14.158 1.00 83.56 93 ALA A C 1
ATOM 761 O O . ALA A 1 93 ? 11.417 -3.725 -14.685 1.00 83.56 93 ALA A O 1
ATOM 762 N N . ASP A 1 94 ? 10.695 -5.819 -14.357 1.00 87.06 94 ASP A N 1
ATOM 763 C CA . ASP A 1 94 ? 11.732 -6.464 -15.172 1.00 87.06 94 ASP A CA 1
ATOM 764 C C . ASP A 1 94 ? 11.643 -6.057 -16.650 1.00 87.06 94 ASP A C 1
ATOM 766 O O . ASP A 1 94 ? 12.657 -5.764 -17.295 1.00 87.06 94 ASP A O 1
ATOM 770 N N . ILE A 1 95 ? 10.425 -6.008 -17.199 1.00 85.44 95 ILE A N 1
ATOM 771 C CA . ILE A 1 95 ? 10.180 -5.544 -18.569 1.00 85.44 95 ILE A CA 1
ATOM 772 C C . ILE A 1 95 ? 10.581 -4.076 -18.689 1.00 85.44 95 ILE A C 1
ATOM 774 O O . ILE A 1 95 ? 11.293 -3.712 -19.624 1.00 85.44 95 ILE A O 1
ATOM 778 N N . GLN A 1 96 ? 10.192 -3.246 -17.723 1.00 81.94 96 GLN A N 1
ATOM 779 C CA . GLN A 1 96 ? 10.521 -1.828 -17.728 1.00 81.94 96 GLN A CA 1
ATOM 780 C C . GLN A 1 96 ? 12.033 -1.588 -17.627 1.00 81.94 96 GLN A C 1
ATOM 782 O O . GLN A 1 96 ? 12.578 -0.834 -18.429 1.00 81.94 96 GLN A O 1
ATOM 787 N N . ALA A 1 97 ? 12.739 -2.322 -16.766 1.00 83.88 97 ALA A N 1
ATOM 788 C CA . ALA A 1 97 ? 14.197 -2.283 -16.685 1.00 83.88 97 ALA A CA 1
ATOM 789 C C . ALA A 1 97 ? 14.866 -2.746 -17.992 1.00 83.88 97 ALA A C 1
ATOM 791 O O . ALA A 1 97 ? 15.923 -2.246 -18.380 1.00 83.88 97 ALA A O 1
ATOM 792 N N . THR A 1 98 ? 14.268 -3.710 -18.696 1.00 85.94 98 THR A N 1
ATOM 793 C CA . THR A 1 98 ? 14.766 -4.184 -19.996 1.00 85.94 98 THR A CA 1
ATOM 794 C C . THR A 1 98 ? 14.579 -3.131 -21.090 1.00 85.94 98 THR A C 1
ATOM 796 O O . THR A 1 98 ? 15.486 -2.925 -21.907 1.00 85.94 98 THR A O 1
ATOM 799 N N . ILE A 1 99 ? 13.435 -2.440 -21.089 1.00 82.75 99 ILE A N 1
ATOM 800 C CA . ILE A 1 99 ? 13.155 -1.307 -21.977 1.00 82.75 99 ILE A CA 1
ATOM 801 C C . ILE A 1 99 ? 14.153 -0.185 -21.693 1.00 82.75 99 ILE A C 1
ATOM 803 O O . ILE A 1 99 ? 14.854 0.224 -22.613 1.00 82.75 99 ILE A O 1
ATOM 807 N N . GLU A 1 100 ? 14.309 0.229 -20.435 1.00 81.31 100 GLU A N 1
ATOM 808 C CA . GLU A 1 100 ? 15.258 1.270 -20.021 1.00 81.31 100 GLU A CA 1
ATOM 809 C C . GLU A 1 100 ? 16.694 0.931 -20.428 1.00 81.31 100 GLU A C 1
ATOM 811 O O . GLU A 1 100 ? 17.357 1.750 -21.054 1.00 81.31 100 GLU A O 1
ATOM 816 N N . LYS A 1 101 ? 17.160 -0.307 -20.212 1.00 84.00 101 LYS A N 1
ATOM 817 C CA . LYS A 1 101 ? 18.493 -0.747 -20.672 1.00 84.00 101 LYS A CA 1
ATOM 818 C C . LYS A 1 101 ? 18.655 -0.680 -22.190 1.00 84.00 101 LYS A C 1
ATOM 820 O O . LYS A 1 101 ? 19.747 -0.389 -22.682 1.00 84.00 101 LYS A O 1
ATOM 825 N N . SER A 1 102 ? 17.612 -1.015 -22.943 1.00 81.31 102 SER A N 1
ATOM 826 C CA . SER A 1 102 ? 17.644 -0.987 -24.411 1.00 81.31 102 SER A CA 1
ATOM 827 C C . SER A 1 102 ? 17.648 0.450 -24.925 1.00 81.31 102 SER A C 1
ATOM 829 O O . SER A 1 102 ? 18.477 0.809 -25.763 1.00 81.31 102 SER A O 1
ATOM 831 N N . CYS A 1 103 ? 16.792 1.283 -24.342 1.00 75.19 103 CYS A N 1
ATOM 832 C CA . CYS A 1 103 ? 16.746 2.723 -24.512 1.00 75.19 103 CYS A CA 1
ATOM 833 C C . CYS A 1 103 ? 18.114 3.353 -24.209 1.00 75.19 103 CYS A C 1
ATOM 835 O O . CYS A 1 103 ? 18.665 4.031 -25.074 1.00 75.19 103 CYS A O 1
ATOM 837 N N . ASP A 1 104 ? 18.732 3.062 -23.062 1.00 80.12 104 ASP A N 1
ATOM 838 C CA . ASP A 1 104 ? 20.049 3.577 -22.660 1.00 80.12 104 ASP A CA 1
ATOM 839 C C . ASP A 1 104 ? 21.159 3.214 -23.646 1.00 80.12 104 ASP A C 1
ATOM 841 O O . ASP A 1 104 ? 22.033 4.032 -23.946 1.00 80.12 104 ASP A O 1
ATOM 845 N N . LYS A 1 105 ? 21.147 1.987 -24.180 1.00 81.94 105 LYS A N 1
ATOM 846 C CA . LYS A 1 105 ? 22.101 1.574 -25.221 1.00 81.94 105 LYS A CA 1
ATOM 847 C C . LYS A 1 105 ? 21.930 2.405 -26.491 1.00 81.94 105 LYS A C 1
ATOM 849 O O . LYS A 1 105 ? 22.933 2.790 -27.096 1.00 81.94 105 LYS A O 1
ATOM 854 N N . LEU A 1 106 ? 20.689 2.674 -26.894 1.00 76.50 106 LEU A N 1
ATOM 855 C CA . LEU A 1 106 ? 20.388 3.512 -28.055 1.00 76.50 106 LEU A CA 1
ATOM 856 C C . LEU A 1 106 ? 20.790 4.967 -27.808 1.00 76.50 106 LEU A C 1
ATOM 858 O O . LEU A 1 106 ? 21.464 5.549 -28.654 1.00 76.50 106 LEU A O 1
ATOM 862 N N . LEU A 1 107 ? 20.480 5.517 -26.632 1.00 76.06 107 LEU A N 1
ATOM 863 C CA . LEU A 1 107 ? 20.871 6.867 -26.230 1.00 76.06 107 LEU A CA 1
ATOM 864 C C . LEU A 1 107 ? 22.392 7.024 -26.223 1.00 76.06 107 LEU A C 1
ATOM 866 O O . LEU A 1 107 ? 22.903 7.961 -26.823 1.00 76.06 107 LEU A O 1
ATOM 870 N N . LYS A 1 108 ? 23.138 6.081 -25.631 1.00 77.06 108 LYS A N 1
ATOM 871 C CA . LYS A 1 108 ? 24.611 6.112 -25.627 1.00 77.06 108 LYS A CA 1
ATOM 872 C C . LYS A 1 108 ? 25.192 6.137 -27.040 1.00 77.06 108 LYS A C 1
ATOM 874 O O . LYS A 1 108 ? 26.091 6.933 -27.298 1.00 77.06 108 LYS A O 1
ATOM 879 N N . LYS A 1 109 ? 24.670 5.312 -27.957 1.00 75.88 109 LYS A N 1
ATOM 880 C CA . LYS A 1 109 ? 25.084 5.320 -29.372 1.00 75.88 109 LYS A CA 1
ATOM 881 C C . LYS A 1 109 ? 24.737 6.644 -30.052 1.00 75.88 109 LYS A C 1
ATOM 883 O O . LYS A 1 109 ? 25.579 7.227 -30.726 1.00 75.88 109 LYS A O 1
ATOM 888 N N . ALA A 1 110 ? 23.518 7.132 -29.849 1.00 72.12 110 ALA A N 1
ATOM 889 C CA . ALA A 1 110 ? 23.040 8.357 -30.470 1.00 72.12 110 ALA A CA 1
ATOM 890 C C . ALA A 1 110 ? 23.785 9.598 -29.945 1.00 72.12 110 ALA A C 1
ATOM 892 O O . ALA A 1 110 ? 24.111 10.480 -30.734 1.00 72.12 110 ALA A O 1
ATOM 893 N N . THR A 1 111 ? 24.150 9.647 -28.657 1.00 72.50 111 THR A N 1
ATOM 894 C CA . THR A 1 111 ? 24.984 10.733 -28.126 1.00 72.50 111 THR A CA 1
ATOM 895 C C . THR A 1 111 ? 26.444 10.625 -28.555 1.00 72.50 111 THR A C 1
ATOM 897 O O . THR A 1 111 ? 27.040 11.650 -28.863 1.00 72.50 111 THR A O 1
ATOM 900 N N . ALA A 1 112 ? 27.028 9.421 -28.612 1.00 71.12 112 ALA A N 1
ATOM 901 C CA . ALA A 1 112 ? 28.393 9.242 -29.123 1.00 71.12 112 ALA A CA 1
ATOM 902 C C . ALA A 1 112 ? 28.531 9.728 -30.577 1.00 71.12 112 ALA A C 1
ATOM 904 O O . ALA A 1 112 ? 29.570 10.257 -30.955 1.00 71.12 112 ALA A O 1
ATOM 905 N N . ASN A 1 113 ? 27.457 9.609 -31.362 1.00 69.75 113 ASN A N 1
ATOM 906 C CA . ASN A 1 113 ? 27.398 10.072 -32.746 1.00 69.75 113 ASN A CA 1
ATOM 907 C C . ASN A 1 113 ? 26.912 11.531 -32.903 1.00 69.75 113 ASN A C 1
ATOM 909 O O . ASN A 1 113 ? 26.805 12.006 -34.033 1.00 69.75 113 ASN A O 1
ATOM 913 N N . GLY A 1 114 ? 26.594 12.232 -31.806 1.00 68.81 114 GLY A N 1
ATOM 914 C CA . GLY A 1 114 ? 26.143 13.630 -31.822 1.00 68.81 114 GLY A CA 1
ATOM 915 C C . GLY A 1 114 ? 24.720 13.864 -32.348 1.00 68.81 114 GLY A C 1
ATOM 916 O O . GLY A 1 114 ? 24.404 14.969 -32.768 1.00 68.81 114 GLY A O 1
ATOM 917 N N . TRP A 1 115 ? 23.850 12.848 -32.356 1.00 68.44 115 TRP A N 1
ATOM 918 C CA . TRP A 1 115 ? 22.507 12.921 -32.962 1.00 68.44 115 TRP A CA 1
ATOM 919 C C . TRP A 1 115 ? 21.412 13.473 -32.033 1.00 68.44 115 TRP A C 1
ATOM 921 O O . TRP A 1 115 ? 20.273 13.664 -32.462 1.00 68.44 115 TRP A O 1
ATOM 931 N N . VAL A 1 116 ? 21.739 13.706 -30.761 1.00 66.25 116 VAL A N 1
ATOM 932 C CA . VAL A 1 116 ? 20.791 13.991 -29.672 1.00 66.25 116 VAL A CA 1
ATOM 933 C C . VAL A 1 116 ? 21.177 15.303 -28.988 1.00 66.25 116 VAL A C 1
ATOM 935 O O . VAL A 1 116 ? 22.335 15.460 -28.605 1.00 66.25 116 VAL A O 1
ATOM 938 N N . GLN A 1 117 ? 20.217 16.219 -28.817 1.00 60.69 117 GLN A N 1
ATOM 939 C CA . GLN A 1 117 ? 20.413 17.491 -28.098 1.00 60.69 117 GLN A CA 1
ATOM 940 C C . GLN A 1 117 ? 20.367 17.322 -26.574 1.00 60.69 117 GLN A C 1
ATOM 942 O O . GLN A 1 117 ? 21.196 17.899 -25.877 1.00 60.69 117 GLN A O 1
ATOM 947 N N . GLU A 1 118 ? 19.456 16.491 -26.056 1.00 63.22 118 GLU A N 1
ATOM 948 C CA . GLU A 1 118 ? 19.296 16.244 -24.619 1.00 63.22 118 GLU A CA 1
ATOM 949 C C . GLU A 1 118 ? 19.317 14.745 -24.309 1.00 63.22 118 GLU A C 1
ATOM 951 O O . GLU A 1 118 ? 18.598 13.954 -24.920 1.00 63.22 118 GLU A O 1
ATOM 956 N N . ARG A 1 119 ? 20.140 14.329 -23.338 1.00 65.25 119 ARG A N 1
ATOM 957 C CA . ARG A 1 119 ? 20.236 12.931 -22.880 1.00 65.25 119 ARG A CA 1
ATOM 958 C C . ARG A 1 119 ? 19.048 12.539 -21.990 1.00 65.25 119 ARG A C 1
ATOM 960 O O . ARG A 1 119 ? 19.241 12.162 -20.837 1.00 65.25 119 ARG A O 1
ATOM 967 N N . LEU A 1 120 ? 17.827 12.633 -22.507 1.00 66.62 120 LEU A N 1
ATOM 968 C CA . LEU A 1 120 ? 16.619 12.296 -21.760 1.00 66.62 120 LEU A CA 1
ATOM 969 C C . LEU A 1 120 ? 15.649 11.475 -22.616 1.00 66.62 120 LEU A C 1
ATOM 971 O O . LEU A 1 120 ? 15.458 11.753 -23.798 1.00 66.62 120 LEU A O 1
ATOM 975 N N . PHE A 1 121 ? 15.014 10.473 -22.006 1.00 66.69 121 PHE A N 1
ATOM 976 C CA . PHE A 1 121 ? 13.852 9.810 -22.593 1.00 66.69 121 PHE A CA 1
ATOM 977 C C . PHE A 1 121 ? 12.597 10.574 -22.211 1.00 66.69 121 PHE A C 1
ATOM 979 O O . PHE A 1 121 ? 12.376 10.863 -21.036 1.00 66.69 121 PHE A O 1
ATOM 986 N N . ILE A 1 122 ? 11.749 10.850 -23.196 1.00 69.56 122 ILE A N 1
ATOM 987 C CA . ILE A 1 122 ? 10.453 11.479 -22.962 1.00 69.56 122 ILE A CA 1
ATOM 988 C C . ILE A 1 122 ? 9.387 10.424 -23.220 1.00 69.56 122 ILE A C 1
ATOM 990 O O . ILE A 1 122 ? 9.350 9.812 -24.289 1.00 69.56 122 ILE A O 1
ATOM 994 N N . LYS A 1 123 ? 8.512 10.190 -22.244 1.00 69.81 123 LYS A N 1
ATOM 995 C CA . LYS A 1 123 ? 7.359 9.310 -22.428 1.00 69.81 123 LYS A CA 1
ATOM 996 C C . LYS A 1 123 ? 6.218 10.131 -23.037 1.00 69.81 123 LYS A C 1
ATOM 998 O O . LYS A 1 123 ? 5.677 11.002 -22.362 1.00 69.81 123 LYS A O 1
ATOM 1003 N N . LYS A 1 124 ? 5.865 9.866 -24.298 1.00 69.81 124 LYS A N 1
ATOM 1004 C CA . LYS A 1 124 ? 4.702 10.464 -24.981 1.00 69.81 124 LYS A CA 1
ATOM 1005 C C . LYS A 1 124 ? 3.786 9.351 -25.478 1.00 69.81 124 LYS A C 1
ATOM 1007 O O . LYS A 1 124 ? 4.275 8.401 -26.078 1.00 69.81 124 LYS A O 1
ATOM 1012 N N . GLU A 1 125 ? 2.489 9.449 -25.187 1.00 69.56 125 GLU A N 1
ATOM 1013 C CA . GLU A 1 125 ? 1.472 8.449 -25.577 1.00 69.56 125 GLU A CA 1
ATOM 1014 C C . GLU A 1 125 ? 1.863 6.994 -25.245 1.00 69.56 125 GLU A C 1
ATOM 1016 O O . GLU A 1 125 ? 1.769 6.092 -26.074 1.00 69.56 125 GLU A O 1
ATOM 1021 N N . ASP A 1 126 ? 2.392 6.768 -24.040 1.00 69.19 126 ASP A N 1
ATOM 1022 C CA . ASP A 1 126 ? 2.913 5.464 -23.604 1.00 69.19 126 ASP A CA 1
ATOM 1023 C C . ASP A 1 126 ? 4.088 4.885 -24.410 1.00 69.19 126 ASP A C 1
ATOM 1025 O O . ASP A 1 126 ? 4.513 3.751 -24.180 1.00 69.19 126 ASP A O 1
ATOM 1029 N N . ARG A 1 127 ? 4.710 5.686 -25.278 1.00 72.00 127 ARG A N 1
ATOM 1030 C CA . ARG A 1 127 ? 5.929 5.328 -26.008 1.00 72.00 127 ARG A CA 1
ATOM 1031 C C . ARG A 1 127 ? 7.133 6.072 -25.447 1.00 72.00 127 ARG A C 1
ATOM 1033 O O . ARG A 1 127 ? 7.091 7.276 -25.194 1.00 72.00 127 ARG A O 1
ATOM 1040 N N . TYR A 1 128 ? 8.231 5.344 -25.271 1.00 70.69 128 TYR A N 1
ATOM 1041 C CA . TYR A 1 128 ? 9.525 5.935 -24.948 1.00 70.69 128 TYR A CA 1
ATOM 1042 C C . TYR A 1 128 ? 10.090 6.589 -26.206 1.00 70.69 128 TYR A C 1
ATOM 1044 O O . TYR A 1 128 ? 10.377 5.911 -27.193 1.00 70.69 128 TYR A O 1
ATOM 1052 N N . THR A 1 129 ? 10.220 7.910 -26.175 1.00 71.06 129 THR A N 1
ATOM 1053 C CA . THR A 1 129 ? 10.679 8.716 -27.306 1.00 71.06 129 THR A CA 1
ATOM 1054 C C . THR A 1 129 ? 12.061 9.292 -27.029 1.00 71.06 129 THR A C 1
ATOM 1056 O O . THR A 1 129 ? 12.417 9.587 -25.885 1.00 71.06 129 THR A O 1
ATOM 1059 N N . LEU A 1 130 ? 12.853 9.405 -28.093 1.00 73.38 130 LEU A N 1
ATOM 1060 C CA . LEU A 1 130 ? 14.199 9.964 -28.083 1.00 73.38 130 LEU A CA 1
ATOM 1061 C C . LEU A 1 130 ? 14.181 11.292 -28.849 1.00 73.38 130 LEU A C 1
ATOM 1063 O O . LEU A 1 130 ? 13.845 11.276 -30.037 1.00 73.38 130 LEU A O 1
ATOM 1067 N N . PRO A 1 131 ? 14.543 12.424 -28.223 1.00 69.31 131 PRO A N 1
ATOM 1068 C CA . PRO A 1 131 ? 14.671 13.688 -28.931 1.00 69.31 131 PRO A CA 1
ATOM 1069 C C . PRO A 1 131 ? 15.917 13.644 -29.823 1.00 69.31 131 PRO A C 1
ATOM 1071 O O . PRO A 1 131 ? 17.046 13.546 -29.343 1.00 69.31 131 PRO A O 1
ATOM 1074 N N . ILE A 1 132 ? 15.718 13.692 -31.137 1.00 71.75 132 ILE A N 1
ATOM 1075 C CA . ILE A 1 132 ? 16.798 13.657 -32.130 1.00 71.75 132 ILE A CA 1
ATOM 1076 C C . ILE A 1 132 ? 16.793 14.945 -32.947 1.00 71.75 132 ILE A C 1
ATOM 1078 O O . ILE A 1 132 ? 15.731 15.500 -33.231 1.00 71.75 132 ILE A O 1
ATOM 1082 N N . GLN A 1 133 ? 17.972 15.414 -33.354 1.00 69.00 133 GLN A N 1
ATOM 1083 C CA . GLN A 1 133 ? 18.047 16.529 -34.296 1.00 69.00 133 GLN A CA 1
ATOM 1084 C C . GLN A 1 133 ? 17.484 16.103 -35.660 1.00 69.00 133 GLN A C 1
ATOM 1086 O O . GLN A 1 133 ? 17.787 15.018 -36.166 1.00 69.00 133 GLN A O 1
ATOM 1091 N N . SER A 1 134 ? 16.696 16.982 -36.280 1.00 65.75 134 SER A N 1
ATOM 1092 C CA . SER A 1 134 ? 16.025 16.737 -37.565 1.00 65.75 134 SER A CA 1
ATOM 1093 C C . SER A 1 134 ? 16.994 16.381 -38.700 1.00 65.75 134 SER A C 1
ATOM 1095 O O . SER A 1 134 ? 16.654 15.591 -39.578 1.00 65.75 134 SER A O 1
ATOM 1097 N N . THR A 1 135 ? 18.231 16.879 -38.646 1.00 67.25 135 THR A N 1
ATOM 1098 C CA . THR A 1 135 ? 19.324 16.569 -39.583 1.00 67.25 135 THR A CA 1
ATOM 1099 C C . THR A 1 135 ? 19.783 15.110 -39.533 1.00 67.25 135 THR A C 1
ATOM 1101 O O . THR A 1 135 ? 20.292 14.596 -40.529 1.00 67.25 135 THR A O 1
ATOM 1104 N N . PHE A 1 136 ? 19.587 14.419 -38.407 1.00 66.88 136 PHE A N 1
ATOM 1105 C CA . PHE A 1 136 ? 20.011 13.031 -38.205 1.00 66.88 136 PHE A CA 1
ATOM 1106 C C . PHE A 1 136 ? 18.843 12.033 -38.167 1.00 66.88 136 PHE A C 1
ATOM 1108 O O . PHE A 1 136 ? 19.072 10.842 -37.950 1.00 66.88 136 PHE A O 1
ATOM 1115 N N . GLN A 1 137 ? 17.610 12.473 -38.457 1.00 65.56 137 GLN A N 1
ATOM 1116 C CA . GLN A 1 137 ? 16.416 11.614 -38.448 1.00 65.56 137 GLN A CA 1
ATOM 1117 C C . GLN A 1 137 ? 16.505 10.417 -39.410 1.00 65.56 137 GLN A C 1
ATOM 1119 O O . GLN A 1 137 ? 15.950 9.364 -39.131 1.00 65.56 137 GLN A O 1
ATOM 1124 N N . SER A 1 138 ? 17.234 10.550 -40.524 1.00 65.00 138 SER A N 1
ATOM 1125 C CA . SER A 1 138 ? 17.438 9.474 -41.505 1.00 65.00 138 SER A CA 1
ATOM 1126 C C . SER A 1 138 ? 18.501 8.451 -41.089 1.00 65.00 138 SER A C 1
ATOM 1128 O O . SER A 1 138 ? 18.595 7.391 -41.703 1.00 65.00 138 SER A O 1
ATOM 1130 N N . LYS A 1 139 ? 19.309 8.746 -40.058 1.00 67.00 139 LYS A N 1
ATOM 1131 C CA . LYS A 1 139 ? 20.380 7.857 -39.573 1.00 67.00 139 LYS A CA 1
ATOM 1132 C C . LYS A 1 139 ? 19.915 6.868 -38.504 1.00 67.00 139 LYS A C 1
ATOM 1134 O O . LYS A 1 139 ? 20.661 5.952 -38.162 1.00 67.00 139 LYS A O 1
ATOM 1139 N N . ILE A 1 140 ? 18.705 7.043 -37.975 1.00 67.44 140 ILE A N 1
ATOM 1140 C CA . ILE A 1 140 ? 18.125 6.187 -36.940 1.00 67.44 140 ILE A CA 1
ATOM 1141 C C . ILE A 1 140 ? 16.863 5.547 -37.512 1.00 67.44 140 ILE A C 1
ATOM 1143 O O . ILE A 1 140 ? 15.908 6.237 -37.853 1.00 67.44 140 ILE A O 1
ATOM 1147 N N . ALA A 1 141 ? 16.847 4.217 -37.599 1.00 64.38 141 ALA A N 1
ATOM 1148 C CA . ALA A 1 141 ? 15.634 3.484 -37.938 1.00 64.38 141 ALA A CA 1
ATOM 1149 C C . ALA A 1 141 ? 14.646 3.566 -36.762 1.00 64.38 141 ALA A C 1
ATOM 1151 O O . ALA A 1 141 ? 14.946 3.097 -35.663 1.00 64.38 141 ALA A O 1
ATOM 1152 N N . GLY A 1 142 ? 13.481 4.174 -36.983 1.00 68.25 142 GLY A N 1
ATOM 1153 C CA . GLY A 1 142 ? 12.449 4.329 -35.962 1.00 68.25 142 GLY A CA 1
ATOM 1154 C C . GLY A 1 142 ? 11.193 5.016 -36.490 1.00 68.25 142 GLY A C 1
ATOM 1155 O O . GLY A 1 142 ? 11.156 5.499 -37.620 1.00 68.25 142 GLY A O 1
ATOM 1156 N N . THR A 1 143 ? 10.158 5.058 -35.654 1.00 69.75 143 THR A N 1
ATOM 1157 C CA . THR A 1 143 ? 8.903 5.754 -35.957 1.00 69.75 143 THR A CA 1
ATOM 1158 C C . THR A 1 143 ? 8.951 7.158 -35.371 1.00 69.75 143 THR A C 1
ATOM 1160 O O . THR A 1 143 ? 9.185 7.324 -34.174 1.00 69.75 143 THR A O 1
ATOM 1163 N N . ILE A 1 144 ? 8.710 8.171 -36.203 1.00 71.31 144 ILE A N 1
ATOM 1164 C CA . ILE A 1 144 ? 8.595 9.559 -35.748 1.00 71.31 144 ILE A CA 1
ATOM 1165 C C . ILE A 1 144 ? 7.243 9.706 -35.052 1.00 71.31 144 ILE A C 1
ATOM 1167 O O . ILE A 1 144 ? 6.207 9.501 -35.677 1.00 71.31 144 ILE A O 1
ATOM 1171 N N . ILE A 1 145 ? 7.269 10.023 -33.759 1.00 70.62 145 ILE A N 1
ATOM 1172 C CA . ILE A 1 145 ? 6.057 10.184 -32.944 1.00 70.62 145 ILE A CA 1
ATOM 1173 C C . ILE A 1 145 ? 5.578 11.635 -32.983 1.00 70.62 145 ILE A C 1
ATOM 1175 O O . ILE A 1 145 ? 4.390 11.883 -33.126 1.00 70.62 145 ILE A O 1
ATOM 1179 N N . GLU A 1 146 ? 6.499 12.597 -32.934 1.00 68.56 146 GLU A N 1
ATOM 1180 C CA . GLU A 1 146 ? 6.162 14.018 -32.972 1.00 68.56 146 GLU A CA 1
ATOM 1181 C C . GLU A 1 146 ? 7.317 14.824 -33.571 1.00 68.56 146 GLU A C 1
ATOM 1183 O O . GLU A 1 146 ? 8.486 14.461 -33.416 1.00 68.56 146 GLU A O 1
ATOM 1188 N N . ARG A 1 147 ? 6.988 15.919 -34.261 1.00 70.00 147 ARG A N 1
ATOM 1189 C CA . ARG A 1 147 ? 7.945 16.922 -34.734 1.00 70.00 147 ARG A CA 1
ATOM 1190 C C . ARG A 1 147 ? 7.576 18.249 -34.087 1.00 70.00 147 ARG A C 1
ATOM 1192 O O . ARG A 1 147 ? 6.453 18.709 -34.266 1.00 70.00 147 ARG A O 1
ATOM 1199 N N . SER A 1 148 ? 8.506 18.847 -33.349 1.00 62.12 148 SER A N 1
ATOM 1200 C CA . SER A 1 148 ? 8.358 20.244 -32.943 1.00 62.12 148 SER A CA 1
ATOM 1201 C C . SER A 1 148 ? 8.709 21.104 -34.157 1.00 62.12 148 SER A C 1
ATOM 1203 O O . SER A 1 148 ? 9.802 20.939 -34.704 1.00 62.12 148 SER A O 1
ATOM 1205 N N . ASN A 1 149 ? 7.762 21.927 -34.614 1.00 46.84 149 ASN A N 1
ATOM 1206 C CA . ASN A 1 149 ? 7.994 22.935 -35.656 1.00 46.84 149 ASN A CA 1
ATOM 1207 C C . ASN A 1 149 ? 8.838 24.093 -35.124 1.00 46.84 149 ASN A C 1
ATOM 1209 O O . ASN A 1 149 ? 8.699 24.403 -33.918 1.00 46.84 149 ASN A O 1
#

Organism: Tetragenococcus halophilus (strain DSM 20338 / JCM 20259 / NCIMB 9735 / NBRC 12172) (NCBI:txid945021)

InterPro domains:
  IPR036187 DNA mismatch repair protein MutS, core domain superfamily [SSF48334] (8-146)

Foldseek 3Di:
DLPVLLVVLVVCVVVVHDDALQSLVSNLVVLVVLVVQQVVCVVVCVVCVPSNVVSVPRDRPPVSSVLSVVQHDNRDGDCVNDPVSVVVVVVVVVVVVVVVVVVLVVLVVCVVVPFAPDSDFDQDPNDTDGHGDPVCPVVDPDDDPDDDD

Radius of gyration: 27.4 Å; chains: 1; bounding box: 53×37×80 Å

pLDDT: mean 79.21, std 8.83, range [46.84, 91.94]

=== Feature glossary ===
The record interleaves many kinds of information about one protein. Here is each kind framed as the question it answers.

Q: What does the local fold look like, residue by residue?
A: A 3Di character summarizes, for each residue, the relative orientation of the Cα frame of its nearest spatial neighbor. Because it encodes fold topology rather than chemistry, 3Di alignments detect remote structural similarity that sequence alignment misses.

Q: Which residues are in helices, strands, or loops?
A: Secondary structure is the local, repeating backbone conformation. DSSP classifies it into eight states by reading the hydrogen-bond network: three helix types (H, G, I), two β types (E, B), two non-regular types (T, S), and unstructured coil (-).

Q: How big and how compact is the whole molecule?
A: Three whole-structure scalars: the radius of gyration (RMS distance of Cα from centroid, in Å), the count of Cα–Cα contacts (pairs closer than 8 Å and separated by more than four residues in sequence — i.e. tertiary, not local, contacts), and the bounding-box dimensions. Together they distinguish compact globular folds from extended fibres or disordered chains.

Q: How confident is the AlphaFold model at each residue?
A: For AlphaFold models, the B-factor field carries pLDDT — the model's own estimate of local accuracy on a 0–100 scale. Regions with pLDDT<50 should be treated as essentially unmodeled; they often correspond to intrinsically disordered segments.

Q: What family and function is it annotated with?
A: Functional annotations link the protein to curated databases. InterPro entries identify conserved domains and families by matching the sequence against member-database signatures (Pfam, PROSITE, CDD, …). Gene Ontology (GO) terms describe molecular function, biological process, and cellular component in a controlled vocabulary. CATH places the structure in a hierarchical fold classification (Class/Architecture/Topology/Homologous-superfamily). The organism is the source species.

Q: What known structures does this most resemble?
A: Nearest PDB neighbors are the top structural matches found by Foldseek when searching this structure against the entire Protein Data Bank. Each hit reports a TM-score (0 to 1; >0.5 almost always implies the same fold) and an E-value. These are *structural* homologs — they may share no detectable sequence similarity.

Q: Which residues are buried vs exposed?
A: Solvent-accessible surface area (SASA) is the area in Å² t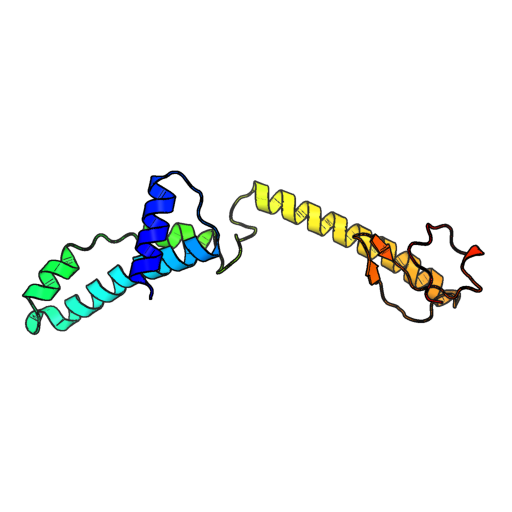raced out by the centre of a 1.4 Å probe sphere (a water molecule) rolled over the protein's van der Waals surface (Shrake–Rupley / Lee–Richards construction). Buried residues have near-zero SASA; fully exposed residues can exceed 200 Å². The total SASA scales roughly with the number of surface residues.

Q: What are the backbone torsion angles?
A: φ (phi) and ψ (psi) are the two rotatable backbone dihedrals per residue: φ is the C(i-1)–N–Cα–C torsion, ψ is the N–Cα–C–N(i+1) torsion, both in degrees on (−180°, 180°]. α-helical residues cluster near (−60°, −45°); β-strand residues near (−120°, +130°). A Ramachandran plot is simply a scatter of (φ, ψ) for every residue.

Q: Are the domains correctly placed relative to each other?
A: Predicted aligned error is AlphaFold's pairwise confidence. Unlike pLDDT (per-residue), PAE is per-residue-pair and captures whether two parts of the structure are correctly placed relative to each other. Units are ångströms of expected positional error.

Q: What if only a Cα trace is available?
A: P-SEA three-state annotation labels each residue as helix, strand, or coil based purely on the geometry of the Cα trace. It serves as a fallback when the full backbone (and thus DSSP) is unavailable.

Q: What is the amino-acid chain?
A: This is the polypeptide sequence — one letter per residue, N-terminus first. Length ranges from a few dozen residues for small domains to over a thousand for large multi-domain proteins.

Q: What do the rendered images show?
A: The six renders are orthographic views along the three Cartesian axes in both directions. Representation (cartoon, sticks, or surface) and color scheme (sequence-rainbow or by-chain) vary across proteins so the training set covers all the common visualization conventions.

Q: What do the diagnostic plots show?
A: Plot images: a contact map (which residues are close in 3D, as an N×N binary image), a Ramachandran scatter (backbone torsion angles, revealing secondary-structure composition at a glance), and — for AlphaFold structures — a PAE heatmap (pairwise prediction confidence).

Q: How mobile is each atom in the crystal?
A: B-factor (Debye–Waller factor) reflects atomic displacement in the crystal lattice. It is an experimental observable (units Å²), not a prediction; low values mean the atom is pinned down, high values mean it moves or is heterogeneous across the crystal.

Q: Where is each backbone atom in 3D?
A: The mmCIF table is the protein's shape written out atom by atom. For each backbone N, Cα, C, and carbonyl O, it records an (x, y, z) coordinate triple in Å plus the residue type, chain letter, and residue number.